Protein AF-A0A1X1NN34-F1 (afdb_monomer)

Structure (mmCIF, N/CA/C/O backbone):
data_AF-A0A1X1NN34-F1
#
_entry.id   AF-A0A1X1NN34-F1
#
loop_
_atom_site.group_PDB
_atom_site.id
_atom_site.type_symbol
_atom_site.label_atom_id
_atom_site.label_alt_id
_atom_site.label_comp_id
_atom_site.label_asym_id
_atom_site.label_entity_id
_atom_site.label_seq_id
_atom_site.pdbx_PDB_ins_code
_atom_site.Cartn_x
_atom_site.Cartn_y
_atom_site.Cartn_z
_atom_site.occupancy
_atom_site.B_iso_or_equiv
_atom_site.auth_seq_id
_atom_site.auth_comp_id
_atom_site.auth_asym_id
_atom_site.auth_atom_id
_atom_site.pdbx_PDB_model_num
ATOM 1 N N . MET A 1 1 ? -8.466 -9.223 3.704 1.00 53.00 1 MET A N 1
ATOM 2 C CA . MET A 1 1 ? -7.983 -8.026 2.991 1.00 53.00 1 MET A CA 1
ATOM 3 C C . MET A 1 1 ? -8.132 -8.295 1.509 1.00 53.00 1 MET A C 1
ATOM 5 O O . MET A 1 1 ? -7.608 -9.296 1.040 1.00 53.00 1 MET A O 1
ATOM 9 N N . THR A 1 2 ? -8.907 -7.484 0.802 1.00 52.59 2 THR A N 1
ATOM 10 C CA . THR A 1 2 ? -9.060 -7.569 -0.659 1.00 52.59 2 THR A CA 1
ATOM 11 C C . THR A 1 2 ? -8.408 -6.342 -1.286 1.00 52.59 2 THR A C 1
ATOM 13 O O . THR A 1 2 ? -8.513 -5.255 -0.715 1.00 52.59 2 THR A O 1
ATOM 16 N N . GLY A 1 3 ? -7.719 -6.535 -2.414 1.00 46.62 3 GLY A N 1
ATOM 17 C CA . GLY A 1 3 ? -7.000 -5.492 -3.145 1.00 46.62 3 GLY A CA 1
ATOM 18 C C . GLY A 1 3 ? -7.617 -5.222 -4.519 1.00 46.62 3 GLY A C 1
ATOM 19 O O . GLY A 1 3 ? -7.954 -6.183 -5.212 1.00 46.62 3 GLY A O 1
ATOM 20 N N . ARG A 1 4 ? -7.755 -3.957 -4.938 1.00 57.09 4 ARG A N 1
ATOM 21 C CA . ARG A 1 4 ? -8.095 -3.584 -6.330 1.00 57.09 4 ARG A CA 1
ATOM 22 C C . ARG A 1 4 ? -6.952 -2.788 -6.951 1.00 57.09 4 ARG A C 1
ATOM 24 O O . ARG A 1 4 ? -6.556 -1.786 -6.375 1.00 57.09 4 ARG A O 1
ATOM 31 N N . CYS A 1 5 ? -6.467 -3.194 -8.125 1.00 54.88 5 CYS A N 1
ATOM 32 C CA . CYS A 1 5 ? -5.425 -2.458 -8.844 1.00 54.88 5 CYS A CA 1
ATOM 33 C C . CYS A 1 5 ? -6.004 -1.242 -9.596 1.00 54.88 5 CYS A C 1
ATOM 35 O O . CYS A 1 5 ? -7.000 -1.378 -10.312 1.00 54.88 5 CYS A O 1
ATOM 37 N N . GLY A 1 6 ? -5.366 -0.079 -9.467 1.00 58.41 6 GLY A N 1
ATOM 38 C CA . GLY A 1 6 ? -5.678 1.171 -10.167 1.00 58.41 6 GLY A CA 1
ATOM 39 C C . GLY A 1 6 ? -4.461 2.103 -10.210 1.00 58.41 6 GLY A C 1
ATOM 40 O O . GLY A 1 6 ? -3.435 1.789 -9.619 1.00 58.41 6 GLY A O 1
ATOM 41 N N . CYS A 1 7 ? -4.558 3.232 -10.914 1.00 56.50 7 CYS A N 1
ATOM 42 C CA . CYS A 1 7 ? -3.508 4.258 -10.936 1.00 56.50 7 CYS A CA 1
ATOM 43 C C . CYS A 1 7 ? -3.855 5.330 -9.889 1.00 56.50 7 CYS A C 1
ATOM 45 O O . CYS A 1 7 ? -4.770 6.123 -10.120 1.00 56.50 7 CYS A O 1
ATOM 47 N N . GLY A 1 8 ? -3.200 5.312 -8.725 1.00 59.16 8 GLY A N 1
ATOM 48 C CA . GLY A 1 8 ? -3.442 6.254 -7.623 1.00 59.16 8 GLY A CA 1
ATOM 49 C C . GLY A 1 8 ? -2.785 7.618 -7.849 1.00 59.16 8 GLY A C 1
ATOM 50 O O . GLY A 1 8 ? -3.424 8.654 -7.657 1.00 59.16 8 GLY A O 1
ATOM 51 N N . CYS A 1 9 ? -1.543 7.631 -8.341 1.00 62.31 9 CYS A N 1
ATOM 52 C CA . CYS A 1 9 ? -0.896 8.823 -8.880 1.00 62.31 9 CYS A CA 1
ATOM 53 C C . CYS A 1 9 ? -1.312 9.071 -10.342 1.00 62.31 9 CYS A C 1
ATOM 55 O O . CYS A 1 9 ? -1.455 8.144 -11.144 1.00 62.31 9 CYS A O 1
ATOM 57 N N . GLY A 1 10 ? -1.364 10.342 -10.759 1.00 65.69 10 GLY A N 1
ATOM 58 C CA . GLY A 1 10 ? -1.449 10.702 -12.185 1.00 65.69 10 GLY A CA 1
ATOM 59 C C . GLY A 1 10 ? -0.249 10.222 -13.020 1.00 65.69 10 GLY A C 1
ATOM 60 O O . GLY A 1 10 ? -0.279 10.326 -14.241 1.00 65.69 10 GLY A O 1
ATOM 61 N N . CYS A 1 11 ? 0.788 9.688 -12.363 1.00 72.62 11 CYS A N 1
ATOM 62 C CA . CYS A 1 11 ? 1.983 9.127 -12.978 1.00 72.62 11 CYS A CA 1
ATOM 63 C C . CYS A 1 11 ? 1.784 7.720 -13.562 1.00 72.62 11 CYS A C 1
ATOM 65 O O . CYS A 1 11 ? 2.603 7.288 -14.362 1.00 72.62 11 CYS A O 1
ATOM 67 N N . GLY A 1 12 ? 0.699 7.017 -13.214 1.00 81.00 12 GLY A N 1
ATOM 68 C CA . GLY A 1 12 ? 0.398 5.694 -13.771 1.00 81.00 12 GLY A CA 1
ATOM 69 C C . GLY A 1 12 ? 1.143 4.527 -13.118 1.00 81.00 12 GLY A C 1
ATOM 70 O O . GLY A 1 12 ? 1.091 3.421 -13.653 1.00 81.00 12 GLY A O 1
ATOM 71 N N . CYS A 1 13 ? 1.815 4.740 -11.981 1.00 88.19 13 CYS A N 1
ATOM 72 C CA . CYS A 1 13 ? 2.386 3.637 -11.212 1.00 88.19 13 CYS A CA 1
ATOM 73 C C . CYS A 1 13 ? 1.293 2.723 -10.644 1.00 88.19 13 CYS A C 1
ATOM 75 O O . CYS A 1 13 ? 0.142 3.122 -10.439 1.00 88.19 13 CYS A O 1
ATOM 77 N N . LEU A 1 14 ? 1.681 1.480 -10.380 1.00 89.56 14 LEU A N 1
ATOM 78 C CA . LEU A 1 14 ? 0.817 0.460 -9.821 1.00 89.56 14 LEU A CA 1
ATOM 79 C C . LEU A 1 14 ? 0.383 0.836 -8.404 1.00 89.56 14 LEU A C 1
ATOM 81 O O . LEU A 1 14 ? 1.202 1.020 -7.500 1.00 89.56 14 LEU A O 1
ATOM 85 N N . THR A 1 15 ? -0.927 0.887 -8.205 1.00 90.75 15 THR A N 1
ATOM 86 C CA . THR A 1 15 ? -1.541 1.131 -6.905 1.00 90.75 15 THR A CA 1
ATOM 87 C C . THR A 1 15 ? -2.581 0.061 -6.618 1.00 90.75 15 THR A C 1
ATOM 89 O O . THR A 1 15 ? -3.293 -0.388 -7.516 1.00 90.75 15 THR A O 1
ATOM 92 N N . VAL A 1 16 ? -2.679 -0.361 -5.361 1.00 91.69 16 VAL A N 1
ATOM 93 C CA . VAL A 1 16 ? -3.700 -1.283 -4.870 1.00 91.69 16 VAL A CA 1
ATOM 94 C C . VAL A 1 16 ? -4.480 -0.629 -3.737 1.00 91.69 16 VAL A C 1
ATOM 96 O O . VAL A 1 16 ? -3.920 -0.298 -2.692 1.00 91.69 16 VAL A O 1
ATOM 99 N N . ASP A 1 17 ? -5.791 -0.494 -3.930 1.00 92.81 17 ASP A N 1
ATOM 100 C CA . ASP A 1 17 ? -6.726 -0.121 -2.869 1.00 92.81 17 ASP A CA 1
ATOM 101 C C . ASP A 1 17 ? -6.848 -1.271 -1.878 1.00 92.81 17 ASP A C 1
ATOM 103 O O . ASP A 1 17 ? -7.140 -2.402 -2.269 1.00 92.81 17 ASP A O 1
ATOM 107 N N . LEU A 1 18 ? -6.675 -0.987 -0.594 1.00 92.44 18 LEU A N 1
ATOM 108 C CA . LEU A 1 18 ? -6.734 -1.969 0.476 1.00 92.44 18 LEU A CA 1
ATOM 109 C C . LEU A 1 18 ? -8.020 -1.810 1.282 1.00 92.44 18 LEU A C 1
ATOM 111 O O . LEU A 1 18 ? -8.359 -0.723 1.741 1.00 92.44 18 LEU A O 1
ATOM 115 N N . THR A 1 19 ? -8.722 -2.921 1.507 1.00 93.44 19 THR A N 1
ATOM 116 C CA . THR A 1 19 ? -9.881 -2.956 2.408 1.00 93.44 19 THR A CA 1
ATOM 117 C C . THR A 1 19 ? -9.602 -3.848 3.613 1.00 93.44 19 THR A C 1
ATOM 119 O O . THR A 1 19 ? -9.363 -5.055 3.478 1.00 93.44 19 THR A O 1
ATOM 122 N N . VAL A 1 20 ? -9.648 -3.240 4.800 1.00 93.69 20 VAL A N 1
ATOM 123 C CA . VAL A 1 20 ? -9.583 -3.924 6.097 1.00 93.69 20 VAL A CA 1
ATOM 124 C C . VAL A 1 20 ? -10.999 -4.187 6.598 1.00 93.69 20 VAL A C 1
ATOM 126 O O . VAL A 1 20 ? -11.856 -3.305 6.536 1.00 93.69 20 VAL A O 1
ATOM 129 N N . ASP A 1 21 ? -11.234 -5.390 7.118 1.00 94.88 21 ASP A N 1
ATOM 130 C CA . ASP A 1 21 ? -12.462 -5.696 7.846 1.00 94.88 21 ASP A CA 1
ATOM 131 C C . ASP A 1 21 ? -12.447 -4.983 9.206 1.00 94.88 21 ASP A C 1
ATOM 133 O O . ASP A 1 21 ? -11.799 -5.422 10.158 1.00 94.88 21 ASP A O 1
ATOM 137 N N . ARG A 1 22 ? -13.153 -3.853 9.276 1.00 94.25 22 ARG A N 1
ATOM 138 C CA . ARG A 1 22 ? -13.208 -2.987 10.462 1.00 94.25 22 ARG A CA 1
ATOM 139 C C . ARG A 1 22 ? -14.022 -3.587 11.614 1.00 94.25 22 ARG A C 1
ATOM 141 O O . ARG A 1 22 ? -13.966 -3.058 12.716 1.00 94.25 22 ARG A O 1
ATOM 148 N N . ALA A 1 23 ? -14.784 -4.660 11.382 1.00 96.25 23 ALA A N 1
ATOM 149 C CA . ALA A 1 23 ? -15.481 -5.364 12.458 1.00 96.25 23 ALA A CA 1
ATOM 150 C C . ALA A 1 23 ? -14.539 -6.304 13.230 1.00 96.25 23 ALA A C 1
ATOM 152 O O . ALA A 1 23 ? -14.787 -6.599 14.398 1.00 96.25 23 ALA A O 1
ATOM 153 N N . ALA A 1 24 ? -13.458 -6.758 12.590 1.00 95.75 24 ALA A N 1
ATOM 154 C CA . ALA A 1 24 ? -12.513 -7.711 13.164 1.00 95.75 24 ALA A CA 1
ATOM 155 C C . ALA A 1 24 ? -11.362 -7.053 13.945 1.00 95.75 24 ALA A C 1
ATOM 157 O O . ALA A 1 24 ? -10.765 -7.701 14.804 1.00 95.75 24 ALA A O 1
ATOM 158 N N . VAL A 1 25 ? -11.022 -5.793 13.649 1.00 94.81 25 VAL A N 1
ATOM 159 C CA . VAL A 1 25 ? -9.877 -5.094 14.255 1.00 94.81 25 VAL A CA 1
ATOM 160 C C . VAL A 1 25 ? -10.191 -3.618 14.536 1.00 94.81 25 VAL A C 1
ATOM 162 O O . VAL A 1 25 ? -10.808 -2.967 13.692 1.00 94.81 25 VAL A O 1
ATOM 165 N N . PRO A 1 26 ? -9.765 -3.060 15.689 1.00 95.44 26 PRO A N 1
ATOM 166 C CA . PRO A 1 26 ? -9.886 -1.629 15.962 1.00 95.44 26 PRO A CA 1
ATOM 167 C C . PRO A 1 26 ? -8.926 -0.805 15.083 1.00 95.44 26 PRO A C 1
ATOM 169 O O . PRO A 1 26 ? -7.951 -1.354 14.557 1.00 95.44 26 PRO A O 1
ATOM 172 N N . PRO A 1 27 ? -9.150 0.517 14.942 1.00 95.25 27 PRO A N 1
ATOM 173 C CA . PRO A 1 27 ? -8.234 1.377 14.203 1.00 95.25 27 PRO A CA 1
ATOM 174 C C . PRO A 1 27 ? -6.886 1.473 14.925 1.00 95.25 27 PRO A C 1
ATOM 176 O O . PRO A 1 27 ? -6.824 1.524 16.157 1.00 95.25 27 PRO A O 1
ATOM 179 N N . ALA A 1 28 ? -5.803 1.542 14.154 1.00 92.31 28 ALA A N 1
ATOM 180 C CA . ALA A 1 28 ? -4.491 1.866 14.691 1.00 92.31 28 ALA A CA 1
ATOM 181 C C . ALA A 1 28 ? -4.463 3.321 15.201 1.00 92.31 28 ALA A C 1
ATOM 183 O O . ALA A 1 28 ? -5.203 4.169 14.685 1.00 92.31 28 ALA A O 1
ATOM 184 N N . PRO A 1 29 ? -3.594 3.642 16.179 1.00 91.75 29 PRO A N 1
ATOM 185 C CA . PRO A 1 29 ? -3.329 5.023 16.555 1.00 91.75 29 PRO A CA 1
ATOM 186 C C . PRO A 1 29 ? -2.966 5.871 15.335 1.00 91.75 29 PRO A C 1
ATOM 188 O O . PRO A 1 29 ? -2.346 5.383 14.388 1.00 91.75 29 PRO A O 1
ATOM 191 N N . THR A 1 30 ? -3.334 7.151 15.374 1.00 82.75 30 THR A N 1
ATOM 192 C CA . THR A 1 30 ? -3.004 8.091 14.303 1.00 82.75 30 THR A CA 1
ATOM 193 C C . THR A 1 30 ? -1.495 8.113 14.078 1.00 82.75 30 THR A C 1
ATOM 195 O O . THR A 1 30 ? -0.730 8.438 14.984 1.00 82.75 30 THR A O 1
ATOM 198 N N . GLN A 1 31 ? -1.084 7.792 12.856 1.00 83.06 31 GLN A N 1
ATOM 199 C CA . GLN A 1 31 ? 0.290 7.904 12.382 1.00 83.06 31 GLN A CA 1
ATOM 200 C C . GLN A 1 31 ? 0.332 8.783 11.131 1.00 83.06 31 GLN A C 1
ATOM 202 O O . GLN A 1 31 ? -0.691 8.993 10.474 1.00 83.06 31 GLN A O 1
ATOM 207 N N . GLY A 1 32 ? 1.511 9.320 10.822 1.00 89.25 32 GLY A N 1
ATOM 208 C CA . GLY A 1 32 ? 1.738 10.023 9.563 1.00 89.25 32 GLY A CA 1
ATOM 209 C C . GLY A 1 32 ? 1.605 9.088 8.359 1.00 89.25 32 GLY A C 1
ATOM 210 O O . GLY A 1 32 ? 1.639 7.868 8.496 1.00 89.25 32 GLY A O 1
ATOM 211 N N . ASN A 1 33 ? 1.453 9.682 7.177 1.00 90.56 33 ASN A N 1
ATOM 212 C C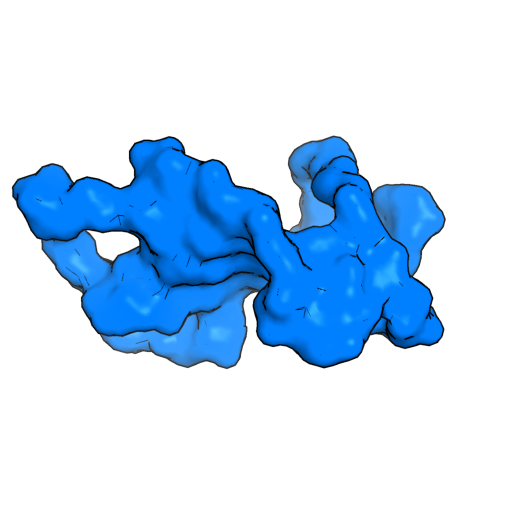A . ASN A 1 33 ? 1.533 8.969 5.908 1.00 90.56 33 ASN A CA 1
ATOM 213 C C . ASN A 1 33 ? 2.861 9.322 5.205 1.00 90.56 33 ASN A C 1
ATOM 215 O O . ASN A 1 33 ? 3.220 10.503 5.214 1.00 90.56 33 ASN A O 1
ATOM 219 N N . PRO A 1 34 ? 3.553 8.353 4.575 1.00 92.94 34 PRO A N 1
ATOM 220 C CA . PRO A 1 34 ? 3.239 6.918 4.565 1.00 92.94 34 PRO A CA 1
ATOM 221 C C . PRO A 1 34 ? 3.368 6.281 5.957 1.00 92.94 34 PRO A C 1
ATOM 223 O O . PRO A 1 34 ? 4.152 6.727 6.788 1.00 92.94 34 PRO A O 1
ATOM 226 N N . ALA A 1 35 ? 2.583 5.233 6.201 1.00 93.12 35 ALA A N 1
ATOM 227 C CA . ALA A 1 35 ? 2.660 4.432 7.421 1.00 93.12 35 ALA A CA 1
ATOM 228 C C . ALA A 1 35 ? 3.888 3.506 7.426 1.00 93.12 35 ALA A C 1
ATOM 230 O O . ALA A 1 35 ? 4.423 3.168 8.480 1.00 93.12 35 ALA A O 1
ATOM 231 N N . ALA A 1 36 ? 4.320 3.078 6.241 1.00 93.00 36 ALA A N 1
ATOM 232 C CA . ALA A 1 36 ? 5.565 2.359 6.025 1.00 93.00 36 ALA A CA 1
ATOM 233 C C . ALA A 1 36 ? 6.021 2.541 4.578 1.00 93.00 36 ALA A C 1
ATOM 235 O O . ALA A 1 36 ? 5.190 2.675 3.675 1.00 93.00 36 ALA A O 1
ATOM 236 N N . ASP A 1 37 ? 7.326 2.484 4.374 1.00 94.00 37 ASP A N 1
ATOM 237 C CA . ASP A 1 37 ? 7.976 2.541 3.077 1.00 94.00 37 ASP A CA 1
ATOM 238 C C . ASP A 1 37 ? 9.162 1.569 3.018 1.00 94.00 37 ASP A C 1
ATOM 240 O O . ASP A 1 37 ? 9.695 1.133 4.044 1.00 94.00 37 ASP A O 1
ATOM 244 N N . ALA A 1 38 ? 9.518 1.174 1.799 1.00 94.19 38 ALA A N 1
ATOM 245 C CA . ALA A 1 38 ? 10.700 0.383 1.499 1.00 94.19 38 ALA A CA 1
ATOM 246 C C . ALA A 1 38 ? 11.185 0.686 0.078 1.00 94.19 38 ALA A C 1
ATOM 248 O O . ALA A 1 38 ? 10.375 0.863 -0.829 1.00 94.19 38 ALA A O 1
ATOM 249 N N . TRP A 1 39 ? 12.498 0.673 -0.130 1.00 93.25 39 TRP A N 1
ATOM 250 C CA . TRP A 1 39 ? 13.141 0.922 -1.420 1.00 93.25 39 TRP A CA 1
ATOM 251 C C . TRP A 1 39 ? 13.768 -0.334 -2.017 1.00 93.25 39 TRP A C 1
ATOM 253 O O . TRP A 1 39 ? 14.180 -1.255 -1.312 1.00 93.25 39 TRP A O 1
ATOM 263 N N . TYR A 1 40 ? 13.894 -0.350 -3.33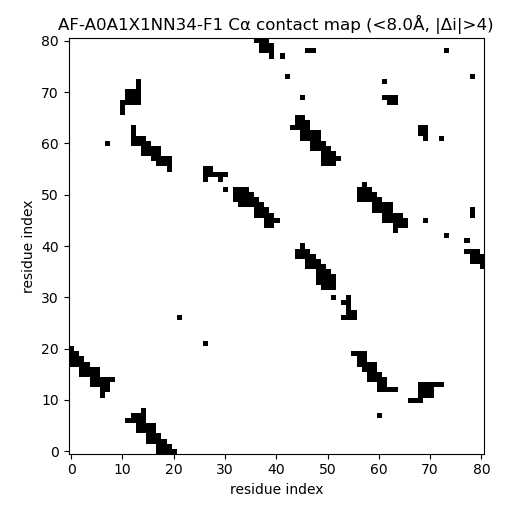8 1.00 91.81 40 TYR A N 1
ATOM 264 C CA . TYR A 1 40 ? 14.674 -1.323 -4.088 1.00 91.81 40 TYR A CA 1
ATOM 265 C C . TYR A 1 40 ? 15.355 -0.631 -5.274 1.00 91.81 40 TYR A C 1
ATOM 267 O O . TYR A 1 40 ? 14.905 0.407 -5.744 1.00 91.81 40 TYR A O 1
ATOM 275 N N . THR A 1 41 ? 16.474 -1.197 -5.728 1.00 91.12 41 THR A N 1
ATOM 276 C CA . THR A 1 41 ? 17.275 -0.641 -6.839 1.00 91.12 41 THR A CA 1
ATOM 277 C C . THR A 1 41 ? 17.420 -1.615 -8.010 1.00 91.12 41 THR A C 1
ATOM 279 O O . THR A 1 41 ? 18.207 -1.379 -8.923 1.00 91.12 41 THR A O 1
ATOM 282 N N . VAL A 1 42 ? 16.753 -2.771 -7.937 1.00 86.06 42 VAL A N 1
ATOM 283 C CA . VAL A 1 42 ? 16.727 -3.809 -8.975 1.00 86.06 42 VAL A CA 1
ATOM 284 C C . VAL A 1 42 ? 15.315 -4.402 -9.000 1.00 86.06 42 VAL A C 1
ATOM 286 O O . VAL A 1 42 ? 14.839 -4.796 -7.935 1.00 86.06 42 VAL A O 1
ATOM 289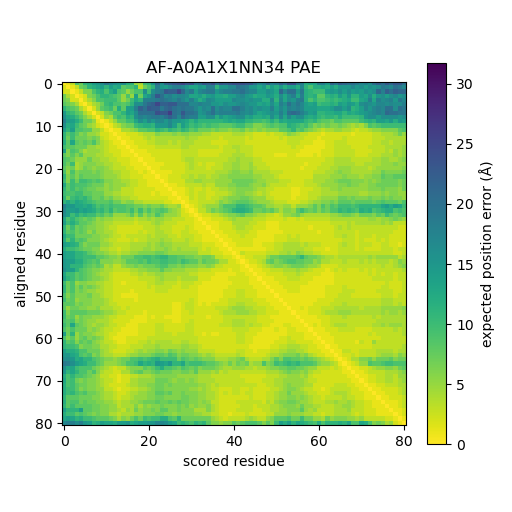 N N . PRO A 1 43 ? 14.650 -4.516 -10.163 1.00 86.56 43 PRO A N 1
ATOM 290 C CA . PRO A 1 43 ? 15.123 -4.112 -11.495 1.00 86.56 43 PRO A CA 1
ATOM 291 C C . PRO A 1 43 ? 15.136 -2.591 -11.723 1.00 86.56 43 PRO A C 1
ATOM 293 O O . PRO A 1 43 ? 15.895 -2.126 -12.568 1.00 86.56 43 PRO A O 1
ATOM 296 N N . ASP A 1 44 ? 14.367 -1.839 -10.937 1.00 88.56 44 ASP A N 1
ATOM 297 C CA . ASP A 1 44 ? 14.208 -0.388 -11.053 1.00 88.56 44 ASP A CA 1
ATOM 298 C C . ASP A 1 44 ? 14.693 0.325 -9.787 1.00 88.56 44 ASP A C 1
ATOM 300 O O . ASP A 1 44 ? 14.784 -0.291 -8.723 1.00 88.56 44 ASP A O 1
ATOM 304 N N . ASP A 1 45 ? 14.965 1.626 -9.898 1.00 90.81 45 ASP A N 1
ATOM 305 C CA . ASP A 1 45 ? 15.131 2.517 -8.746 1.00 90.81 45 ASP A CA 1
ATOM 306 C C . ASP A 1 45 ? 13.758 3.061 -8.333 1.00 90.81 45 ASP A C 1
ATOM 308 O O . ASP A 1 45 ? 13.192 3.960 -8.967 1.00 90.81 45 ASP A O 1
ATOM 312 N N . ALA A 1 46 ? 13.166 2.421 -7.330 1.00 93.06 46 ALA A N 1
ATOM 313 C CA . ALA A 1 46 ? 11.774 2.616 -6.958 1.00 93.06 46 ALA A CA 1
ATOM 314 C C . ALA A 1 46 ? 11.524 2.215 -5.500 1.00 93.06 46 ALA A C 1
ATOM 316 O O . ALA A 1 46 ? 12.357 1.597 -4.835 1.00 93.06 46 ALA A O 1
ATOM 317 N N . GLY A 1 47 ? 10.355 2.580 -4.986 1.00 92.50 47 GLY A N 1
ATOM 318 C CA . GLY A 1 47 ? 9.948 2.236 -3.633 1.00 92.50 47 GLY A CA 1
ATOM 319 C C . GLY A 1 47 ? 8.484 1.854 -3.549 1.00 92.50 47 GLY A C 1
ATOM 320 O O . GLY A 1 47 ? 7.684 2.147 -4.434 1.00 92.50 47 GLY A O 1
ATOM 321 N N . VAL A 1 48 ? 8.142 1.159 -2.474 1.00 93.88 48 VAL A N 1
ATOM 322 C CA . VAL A 1 48 ? 6.784 0.752 -2.135 1.00 93.88 48 VAL A CA 1
ATOM 323 C C . VAL A 1 48 ? 6.387 1.469 -0.859 1.00 93.88 48 VAL A C 1
ATOM 325 O O . VAL A 1 48 ? 7.116 1.430 0.128 1.00 93.88 48 VAL A O 1
ATOM 328 N N . MET A 1 49 ? 5.216 2.093 -0.864 1.00 94.06 49 MET A N 1
ATOM 329 C CA . MET A 1 49 ? 4.660 2.823 0.267 1.00 94.06 49 MET A CA 1
ATOM 330 C C . MET A 1 49 ? 3.282 2.281 0.631 1.00 94.06 49 MET A C 1
ATOM 332 O O . MET A 1 49 ? 2.483 1.901 -0.226 1.00 94.06 49 MET A O 1
ATOM 336 N N . VAL A 1 50 ? 2.986 2.291 1.925 1.00 94.50 50 VAL A N 1
ATOM 337 C CA . VAL A 1 50 ? 1.684 1.929 2.481 1.00 94.50 50 VAL A CA 1
ATOM 338 C C . VAL A 1 50 ? 1.071 3.151 3.148 1.00 94.50 50 V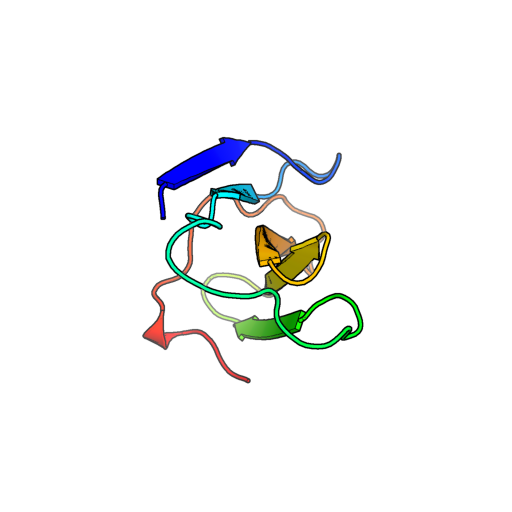AL A C 1
ATOM 340 O O . VAL A 1 50 ? 1.715 3.814 3.961 1.00 94.50 50 VAL A O 1
ATOM 343 N N . PHE A 1 51 ? -0.200 3.417 2.863 1.00 93.88 51 PHE A N 1
ATOM 344 C CA . PHE A 1 51 ? -0.943 4.539 3.428 1.00 93.88 51 PHE A CA 1
ATOM 345 C C . PHE A 1 51 ? -2.088 4.069 4.312 1.00 93.88 51 PHE A C 1
ATOM 347 O O . PHE A 1 51 ? -2.718 3.029 4.079 1.00 93.88 51 PHE A O 1
ATOM 354 N N . THR A 1 52 ? -2.398 4.899 5.303 1.00 95.38 52 THR A N 1
ATOM 355 C CA . THR A 1 52 ? -3.547 4.719 6.184 1.00 95.38 52 THR A CA 1
ATOM 356 C C . THR A 1 52 ? -4.603 5.798 5.985 1.00 95.38 52 THR A C 1
ATOM 358 O O . THR A 1 52 ? -4.303 6.950 5.660 1.00 95.38 52 THR A O 1
ATOM 361 N N . LYS A 1 53 ? -5.859 5.413 6.221 1.00 93.50 53 LYS A N 1
ATOM 362 C CA . LYS A 1 53 ? -7.028 6.288 6.300 1.00 93.50 53 LYS A CA 1
ATOM 363 C C . LYS A 1 53 ? -7.892 5.846 7.476 1.00 93.50 53 LYS A C 1
ATOM 365 O O . LYS A 1 53 ? -8.219 4.667 7.597 1.00 93.50 53 LYS A O 1
ATOM 370 N N . ASP A 1 54 ? -8.243 6.787 8.348 1.00 93.62 54 ASP A N 1
ATOM 371 C CA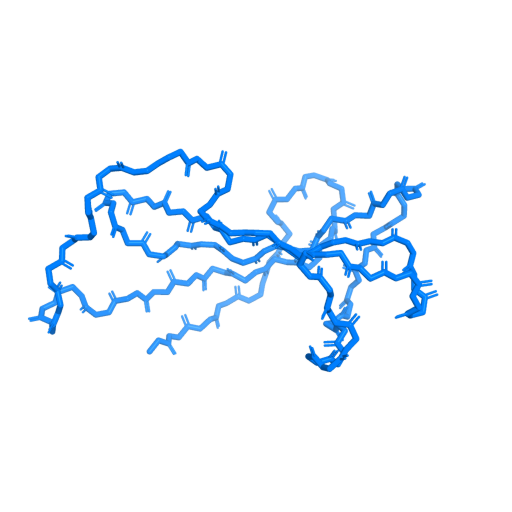 . ASP A 1 54 ? -9.026 6.543 9.570 1.00 93.62 54 ASP A CA 1
ATOM 372 C C . ASP A 1 54 ? -8.419 5.462 10.491 1.00 93.62 54 ASP A C 1
ATOM 374 O O . ASP A 1 54 ? -9.144 4.696 11.121 1.00 93.62 54 ASP A O 1
ATOM 378 N N . GLY A 1 55 ? -7.085 5.354 10.533 1.00 94.38 55 GLY A N 1
ATOM 379 C CA . GLY A 1 55 ? -6.380 4.332 11.320 1.00 94.38 55 GLY A CA 1
ATOM 380 C C . GLY A 1 55 ? -6.353 2.934 10.689 1.00 94.38 55 GLY A C 1
ATOM 381 O O . GLY A 1 55 ? -5.912 1.987 11.334 1.00 94.38 55 GLY A O 1
ATOM 382 N N . TYR A 1 56 ? -6.787 2.780 9.434 1.00 95.25 56 TYR A N 1
ATOM 383 C CA . TYR A 1 56 ? -6.749 1.510 8.702 1.00 95.25 56 TYR A CA 1
ATOM 384 C C . TYR A 1 56 ? -5.877 1.605 7.457 1.00 95.25 56 TYR A C 1
ATOM 386 O O . TYR A 1 56 ? -5.816 2.656 6.822 1.00 95.25 56 TYR A O 1
ATOM 394 N N . LEU A 1 57 ? -5.245 0.492 7.077 1.00 94.56 57 LEU A N 1
ATOM 395 C CA . LEU A 1 57 ? -4.563 0.375 5.788 1.00 94.56 57 LEU A CA 1
ATOM 396 C C . LEU A 1 57 ? -5.561 0.625 4.654 1.00 94.56 57 LEU A C 1
ATOM 398 O O . LEU A 1 57 ? -6.640 0.031 4.644 1.00 94.56 57 LEU A O 1
ATOM 402 N N . ALA A 1 58 ? -5.194 1.508 3.731 1.00 93.81 58 ALA A N 1
ATOM 403 C CA . ALA A 1 58 ? -6.091 1.983 2.681 1.00 93.81 58 ALA A CA 1
ATOM 404 C C . ALA A 1 58 ? -5.482 1.896 1.280 1.00 93.81 58 ALA A C 1
ATOM 406 O O . ALA A 1 58 ? -6.218 1.686 0.321 1.00 93.81 58 ALA A O 1
ATOM 407 N N . LEU A 1 59 ? -4.160 2.023 1.155 1.00 93.69 59 LEU A N 1
ATOM 408 C CA . LEU A 1 59 ? -3.487 2.052 -0.141 1.00 93.69 59 LEU A CA 1
ATOM 409 C C . LEU A 1 59 ? -2.096 1.429 -0.038 1.00 93.69 59 LEU A C 1
ATOM 411 O O . LEU A 1 59 ? -1.383 1.670 0.937 1.00 93.69 59 LEU A O 1
ATOM 415 N N . LEU A 1 60 ? -1.718 0.668 -1.057 1.00 93.75 60 LEU A N 1
ATOM 416 C CA . LEU A 1 60 ? -0.351 0.237 -1.326 1.00 93.75 60 LEU A CA 1
ATOM 417 C C . LEU A 1 60 ? 0.043 0.786 -2.696 1.00 93.75 60 LEU A C 1
ATOM 419 O O . LEU A 1 60 ? -0.656 0.531 -3.673 1.00 93.75 60 LEU A O 1
ATOM 423 N N . GLU A 1 61 ? 1.142 1.519 -2.782 1.00 92.31 61 GLU A N 1
ATOM 424 C CA . GLU A 1 61 ? 1.577 2.170 -4.019 1.00 92.31 61 GLU A CA 1
ATOM 425 C C . GLU A 1 61 ? 3.061 1.929 -4.273 1.00 92.31 61 GLU A C 1
ATOM 427 O O . GLU A 1 61 ? 3.860 1.951 -3.338 1.00 92.31 61 GLU A O 1
ATOM 432 N N . ILE A 1 62 ? 3.424 1.716 -5.538 1.00 92.19 62 ILE A N 1
ATOM 433 C CA . ILE A 1 62 ? 4.812 1.807 -5.991 1.00 92.19 62 ILE A CA 1
ATOM 434 C C . ILE A 1 62 ? 5.055 3.224 -6.498 1.00 92.19 62 ILE A C 1
ATOM 436 O O . ILE A 1 62 ? 4.247 3.748 -7.259 1.00 92.19 62 ILE A O 1
ATOM 440 N N . HIS A 1 63 ? 6.183 3.823 -6.136 1.00 88.94 63 HIS A N 1
ATOM 441 C CA . HIS A 1 63 ? 6.653 5.060 -6.740 1.00 88.94 63 HI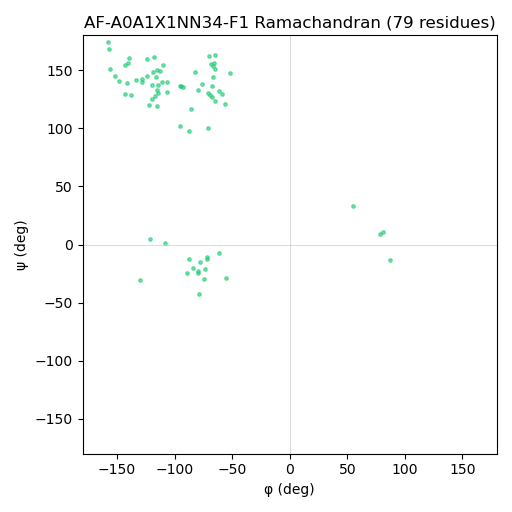S A CA 1
ATOM 442 C C . HIS A 1 63 ? 7.981 4.834 -7.464 1.00 88.94 63 HIS A C 1
ATOM 444 O O . HIS A 1 63 ? 8.837 4.072 -7.017 1.00 88.94 63 HIS A O 1
ATOM 450 N N . SER A 1 64 ? 8.156 5.532 -8.580 1.00 88.88 64 SER A N 1
ATOM 451 C CA . SER A 1 64 ? 9.381 5.516 -9.379 1.00 88.88 64 SER A CA 1
ATOM 452 C C . SER A 1 64 ? 10.290 6.682 -9.009 1.00 88.88 64 SER A C 1
ATOM 454 O O . SER A 1 64 ? 9.808 7.810 -8.886 1.00 88.88 64 SER A O 1
ATOM 456 N N . ALA A 1 65 ? 11.597 6.444 -8.869 1.00 86.75 65 ALA A N 1
ATOM 457 C CA . ALA A 1 65 ? 12.578 7.524 -8.749 1.00 86.75 65 ALA A CA 1
ATOM 458 C C . ALA A 1 65 ? 12.943 8.137 -10.117 1.00 86.75 65 ALA A C 1
ATOM 460 O O . ALA A 1 65 ? 13.362 9.292 -10.181 1.00 86.75 65 ALA A O 1
ATOM 461 N N . SER A 1 66 ? 12.757 7.393 -11.215 1.00 82.38 66 SER A N 1
ATOM 462 C CA . SER A 1 66 ? 13.088 7.828 -12.581 1.00 82.38 66 SER A CA 1
ATOM 463 C C . SER A 1 66 ? 11.960 8.597 -13.279 1.00 82.38 66 SER A C 1
ATOM 465 O O . SER A 1 66 ? 12.189 9.211 -14.318 1.00 82.38 66 SER A O 1
ATOM 467 N N . GLY A 1 67 ? 10.749 8.577 -12.716 1.00 75.38 67 GLY A N 1
ATOM 468 C CA . GLY A 1 67 ? 9.554 9.199 -13.292 1.00 75.38 67 GLY A CA 1
ATOM 469 C C . GLY A 1 67 ? 8.789 8.307 -14.276 1.00 75.38 67 GLY A C 1
ATOM 470 O O . GLY A 1 67 ? 7.632 8.603 -14.566 1.00 75.38 67 GLY A O 1
ATOM 471 N N . GLU A 1 68 ? 9.382 7.199 -14.729 1.00 83.94 68 GLU A N 1
ATOM 472 C CA . GLU A 1 68 ? 8.689 6.193 -15.542 1.00 83.94 68 GLU A CA 1
ATOM 473 C C . GLU A 1 68 ? 7.766 5.323 -14.673 1.00 83.94 68 GLU A C 1
ATOM 475 O O . GLU A 1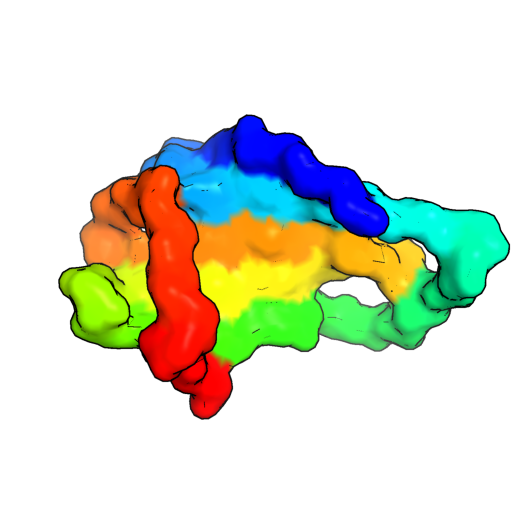 68 ? 8.167 4.930 -13.573 1.00 83.94 68 GLU A O 1
ATOM 480 N N . PRO A 1 69 ? 6.542 4.997 -15.127 1.00 86.56 69 PRO A N 1
ATOM 481 C CA . PRO A 1 69 ? 5.588 4.244 -14.325 1.00 86.56 69 PRO A CA 1
ATOM 482 C C . PRO A 1 69 ? 6.040 2.804 -14.084 1.00 86.56 69 PRO A C 1
ATOM 484 O O . PRO A 1 69 ? 6.251 2.034 -15.023 1.00 86.56 69 PRO A O 1
ATOM 487 N N . ILE A 1 70 ? 6.075 2.399 -12.814 1.00 89.06 70 ILE A N 1
ATOM 488 C CA . ILE A 1 70 ? 6.271 0.995 -12.445 1.00 89.06 70 ILE A CA 1
ATOM 489 C C . ILE A 1 70 ? 4.915 0.296 -12.443 1.00 89.06 70 ILE A C 1
ATOM 491 O O . ILE A 1 70 ? 4.033 0.637 -11.658 1.00 89.06 70 ILE A O 1
ATOM 495 N N . THR A 1 71 ? 4.742 -0.692 -13.320 1.00 88.81 71 THR A N 1
ATOM 496 C CA . THR A 1 71 ? 3.456 -1.389 -13.529 1.00 88.81 71 THR A CA 1
ATOM 497 C C . THR A 1 71 ? 3.436 -2.820 -12.991 1.00 88.81 71 THR A C 1
ATOM 499 O O . THR A 1 71 ? 2.415 -3.503 -13.078 1.00 88.81 71 THR A O 1
ATOM 502 N N . THR A 1 72 ? 4.537 -3.272 -12.387 1.00 88.94 72 THR A N 1
ATOM 503 C CA . THR A 1 72 ? 4.702 -4.618 -11.826 1.00 88.94 72 THR A CA 1
ATOM 504 C C . THR A 1 72 ? 5.202 -4.554 -10.391 1.00 88.94 72 THR A C 1
ATOM 506 O O . THR A 1 72 ? 6.088 -3.763 -10.080 1.00 88.94 72 THR A O 1
ATOM 509 N N . TRP A 1 73 ? 4.671 -5.417 -9.522 1.00 87.69 73 TRP A N 1
ATOM 510 C CA . TRP A 1 73 ? 5.182 -5.553 -8.158 1.00 87.69 73 TRP A CA 1
ATOM 511 C C . TRP A 1 73 ? 6.593 -6.153 -8.160 1.00 87.69 73 TRP A C 1
ATOM 513 O O . TRP A 1 73 ? 6.818 -7.133 -8.875 1.00 87.69 73 TRP A O 1
ATO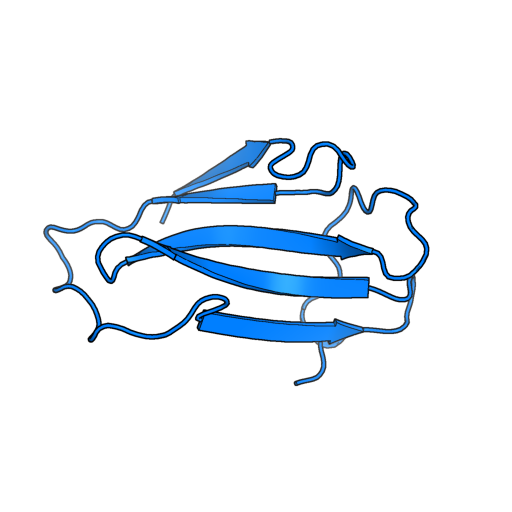M 523 N N . PRO A 1 74 ? 7.531 -5.615 -7.359 1.00 87.00 74 PRO A N 1
ATOM 524 C CA . PRO A 1 74 ? 8.800 -6.280 -7.127 1.00 87.00 74 PRO A CA 1
ATOM 525 C C . PRO A 1 74 ? 8.571 -7.558 -6.322 1.00 87.00 74 PRO A C 1
ATOM 527 O O . PRO A 1 74 ? 7.627 -7.672 -5.534 1.00 87.00 74 PRO A O 1
ATOM 530 N N . GLU A 1 75 ? 9.489 -8.505 -6.462 1.00 89.69 75 GLU A N 1
ATOM 531 C CA . GLU A 1 75 ? 9.535 -9.637 -5.550 1.00 89.69 75 GLU A CA 1
ATOM 532 C C . GLU A 1 75 ? 9.803 -9.141 -4.114 1.00 89.69 75 GLU A C 1
ATOM 534 O O . GLU A 1 75 ? 10.739 -8.361 -3.910 1.00 89.69 75 GLU A O 1
ATOM 539 N N . PRO A 1 76 ? 9.049 -9.594 -3.091 1.00 86.50 76 PRO A N 1
ATOM 540 C CA . PRO A 1 76 ? 9.136 -9.032 -1.740 1.00 86.50 76 PRO A CA 1
ATOM 541 C C . PRO A 1 76 ? 10.539 -9.042 -1.119 1.00 86.50 76 PRO A C 1
ATOM 543 O O . PRO A 1 76 ? 10.862 -8.179 -0.310 1.00 86.50 76 PRO A O 1
ATOM 546 N N . HIS A 1 77 ? 11.388 -10.000 -1.501 1.00 89.00 77 HIS A N 1
ATOM 547 C CA . HIS A 1 77 ? 12.755 -10.132 -0.986 1.00 89.00 77 HIS A CA 1
ATOM 548 C C . HIS A 1 77 ? 13.726 -9.055 -1.503 1.00 89.00 77 HIS A C 1
ATOM 550 O O . HIS A 1 77 ? 14.845 -8.956 -1.001 1.00 89.00 77 HIS A O 1
ATOM 556 N N . LEU A 1 78 ? 13.326 -8.268 -2.505 1.00 89.50 78 LEU A N 1
ATOM 557 C CA . LEU A 1 78 ? 14.122 -7.166 -3.050 1.00 89.50 78 LEU A CA 1
ATOM 558 C C . LEU A 1 78 ? 13.958 -5.872 -2.243 1.00 89.50 78 LEU A C 1
ATOM 560 O O . LEU A 1 78 ? 14.821 -4.997 -2.321 1.00 89.50 78 LEU A O 1
ATOM 564 N N . LEU A 1 79 ? 12.878 -5.761 -1.464 1.00 86.88 79 LEU A N 1
ATOM 565 C CA . LEU A 1 79 ? 12.560 -4.581 -0.667 1.00 86.88 79 LEU A CA 1
ATOM 566 C C . LEU A 1 79 ? 13.519 -4.441 0.519 1.00 86.88 79 LEU A C 1
ATOM 568 O O . LEU A 1 79 ? 13.726 -5.375 1.297 1.00 86.88 79 LEU A O 1
ATOM 572 N N . LYS A 1 80 ? 14.072 -3.240 0.677 1.00 87.06 80 LYS A N 1
ATOM 573 C CA . LYS A 1 80 ? 14.948 -2.843 1.781 1.00 87.06 80 LYS A CA 1
ATOM 574 C C . LYS A 1 80 ? 14.306 -1.685 2.535 1.00 87.06 80 LYS A C 1
ATOM 576 O O . LYS A 1 80 ? 13.755 -0.779 1.918 1.00 87.06 80 LYS A O 1
ATOM 581 N N . ARG A 1 81 ? 14.369 -1.742 3.862 1.00 77.00 81 ARG A N 1
ATOM 582 C CA . ARG A 1 81 ? 13.852 -0.706 4.759 1.00 77.00 81 ARG A CA 1
ATOM 583 C C . ARG A 1 81 ? 14.954 0.262 5.163 1.00 77.00 81 ARG A C 1
ATOM 585 O O . ARG A 1 81 ? 16.097 -0.222 5.332 1.00 77.00 81 ARG A O 1
#

Foldseek 3Di:
DDWDWDQPDPLRATKIFDDDPCVVDPAAPDDDPQPDKWFAPPPAGKIWTWHDDPRDTTMITIDHPVSHHHHDDDDPVRTHD

Nearest PDB structures (foldseek):
  1n1y-assembly1_A  TM=5.424E-01  e=5.249E+00  Trypanosoma rangeli

Mean predicted aligned error: 5.45 Å

Sequence (81 aa):
MTGRCGCGCGCGCLTVDLTVDRAAVPPAPTQGNPAADAWYTVPDDAGVMVFTKDGYLALLEIHSASGEPITTWPEPHLLKR

pLDDT: mean 86.15, std 12.09, range [46.62, 96.25]

Solvent-accessible surface area (backbone atoms only — not comparable to full-atom values): 4754 Å² total; per-residue (Å²): 118,57,73,47,81,48,60,78,50,99,66,53,18,38,19,30,43,40,45,67,66,68,90,82,46,82,64,48,76,90,70,65,79,63,66,45,66,30,39,31,72,65,97,48,54,31,32,42,36,32,33,60,53,91,37,35,63,37,36,40,35,46,47,47,73,80,69,58,56,44,77,70,84,76,64,77,88,55,58,42,119

Radius of gyration: 13.23 Å; Cα contacts (8 Å, |Δi|>4): 166; chains: 1; bounding box: 33×21×32 Å

Secondary structure (DSSP, 8-state):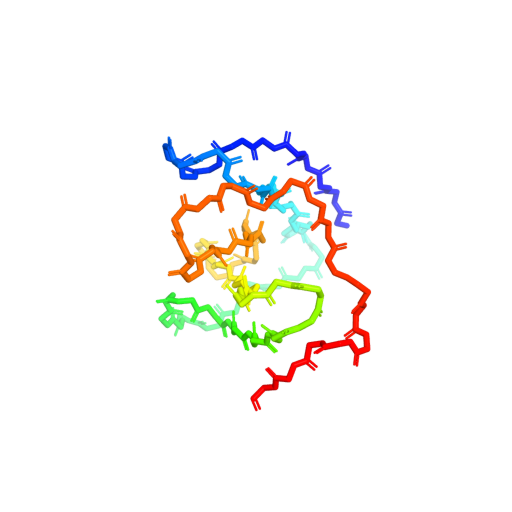
-EEEEEE-STT--EEEEEE--TTTSPPPPP--SSSEEEEE-SSSSEEEEEEEETTEEEEEEEEESSSSPP-SPPPGGG-B-